Protein AF-A0A3D5ZKL4-F1 (afdb_monomer_lite)

Structure (mmCIF, N/CA/C/O backbone):
data_AF-A0A3D5ZKL4-F1
#
_entry.id   AF-A0A3D5ZKL4-F1
#
loop_
_atom_site.group_PDB
_atom_site.id
_atom_site.type_symbol
_atom_site.label_atom_id
_atom_site.label_alt_id
_atom_site.label_comp_id
_atom_site.label_asym_id
_atom_site.label_entity_id
_atom_site.label_seq_id
_atom_site.pdbx_PDB_ins_code
_atom_site.Cartn_x
_atom_site.Cartn_y
_atom_site.Cartn_z
_atom_site.occupancy
_atom_site.B_iso_or_equiv
_atom_site.auth_seq_id
_atom_site.auth_comp_id
_atom_site.auth_asym_id
_atom_site.auth_atom_id
_atom_site.pdbx_PDB_model_num
ATOM 1 N N . MET A 1 1 ? -2.897 -15.598 -12.770 1.00 44.16 1 MET A N 1
ATOM 2 C CA . MET A 1 1 ? -2.458 -14.633 -11.744 1.00 44.16 1 MET A CA 1
ATOM 3 C C . MET A 1 1 ? -3.611 -14.474 -10.776 1.00 44.16 1 MET A C 1
ATOM 5 O O . MET A 1 1 ? -4.712 -14.222 -11.242 1.00 44.16 1 MET A O 1
ATOM 9 N N . ASN A 1 2 ? -3.401 -14.711 -9.481 1.00 57.75 2 ASN A N 1
ATOM 10 C CA . ASN A 1 2 ? -4.393 -14.301 -8.490 1.00 57.75 2 ASN A CA 1
ATOM 11 C C . ASN A 1 2 ? -4.300 -12.782 -8.379 1.00 57.75 2 ASN A C 1
ATOM 13 O O . ASN A 1 2 ? -3.219 -12.267 -8.0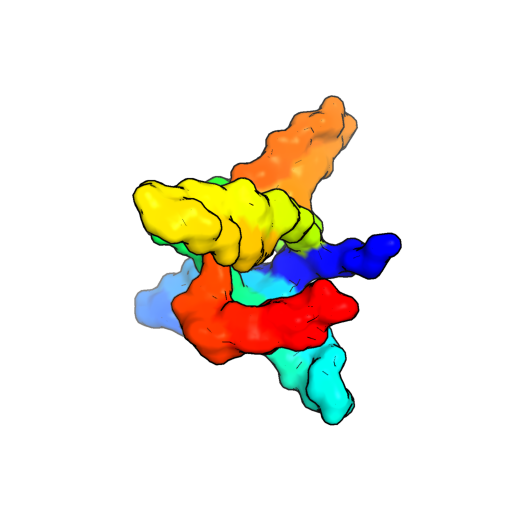98 1.00 57.75 2 ASN A O 1
ATOM 17 N N . ASN A 1 3 ? -5.405 -12.082 -8.623 1.00 77.81 3 ASN A N 1
ATOM 18 C CA . ASN A 1 3 ? -5.458 -10.646 -8.393 1.00 77.81 3 ASN A CA 1
ATOM 19 C C . ASN A 1 3 ? -5.331 -10.415 -6.888 1.00 77.81 3 ASN A C 1
ATOM 21 O O . ASN A 1 3 ? -6.159 -10.879 -6.102 1.00 77.81 3 ASN A O 1
ATOM 25 N N . VAL A 1 4 ? -4.248 -9.753 -6.493 1.00 92.12 4 VAL A N 1
ATOM 26 C CA . VAL A 1 4 ? -4.028 -9.324 -5.117 1.00 92.12 4 VAL A CA 1
ATOM 27 C C . VAL A 1 4 ? -4.553 -7.904 -5.006 1.00 92.12 4 VAL A C 1
ATOM 29 O O . VAL A 1 4 ? -4.351 -7.092 -5.904 1.00 92.12 4 VAL A O 1
ATOM 32 N N . PHE A 1 5 ? -5.230 -7.602 -3.907 1.00 96.56 5 PHE A N 1
ATOM 33 C CA . PHE A 1 5 ? -5.813 -6.289 -3.673 1.00 96.56 5 PHE A CA 1
ATOM 34 C C . PHE A 1 5 ? -5.156 -5.626 -2.469 1.00 96.56 5 PHE A C 1
ATOM 36 O O . PHE A 1 5 ? -4.784 -6.288 -1.495 1.00 96.56 5 PHE A O 1
ATOM 43 N N . VAL A 1 6 ? -5.036 -4.305 -2.539 1.00 98.00 6 VAL A N 1
ATOM 44 C CA . VAL A 1 6 ? -4.819 -3.467 -1.364 1.00 98.00 6 VAL A CA 1
ATOM 45 C C . VAL A 1 6 ? -6.185 -3.050 -0.848 1.00 98.00 6 VAL A C 1
ATOM 47 O O . VAL A 1 6 ? -6.978 -2.468 -1.581 1.00 98.00 6 VAL A O 1
ATOM 50 N N . GLU A 1 7 ? -6.454 -3.351 0.413 1.00 98.12 7 GLU A N 1
ATOM 51 C CA . GLU A 1 7 ? -7.655 -2.947 1.135 1.00 98.12 7 GLU A CA 1
ATOM 52 C C . GLU A 1 7 ? -7.371 -1.707 1.982 1.00 98.12 7 GLU A C 1
ATOM 54 O O . GLU A 1 7 ? -6.228 -1.470 2.390 1.00 98.12 7 GLU A O 1
ATOM 59 N N . ARG A 1 8 ? -8.420 -0.933 2.276 1.00 97.56 8 ARG A N 1
ATOM 60 C CA . ARG A 1 8 ? -8.357 0.163 3.244 1.00 97.56 8 ARG A CA 1
ATOM 61 C C . ARG A 1 8 ? -9.427 0.059 4.323 1.00 97.56 8 ARG A C 1
ATOM 63 O O . ARG A 1 8 ? -10.564 -0.325 4.063 1.00 97.56 8 ARG A O 1
ATOM 70 N N . GLU A 1 9 ? -9.063 0.462 5.533 1.00 96.00 9 GLU A N 1
ATOM 71 C CA . GLU A 1 9 ? -9.961 0.573 6.687 1.00 96.00 9 GLU A CA 1
ATOM 72 C C . GLU A 1 9 ? -9.781 1.947 7.339 1.00 96.00 9 GLU A C 1
ATOM 74 O O . GLU A 1 9 ? -8.698 2.531 7.286 1.00 96.00 9 GLU A O 1
ATOM 79 N N . THR A 1 10 ? -10.833 2.473 7.963 1.00 94.50 10 THR A N 1
ATOM 80 C CA . THR A 1 10 ? -10.745 3.701 8.761 1.00 94.50 10 THR A CA 1
ATOM 81 C C . THR A 1 10 ? -10.257 3.394 10.171 1.00 94.50 10 THR A C 1
ATOM 83 O O . THR A 1 10 ? -10.715 2.432 10.787 1.00 94.50 10 THR A O 1
ATOM 86 N N . PHE A 1 11 ? -9.405 4.250 10.720 1.00 91.69 11 PHE A N 1
ATOM 87 C CA . PHE A 1 11 ? -9.056 4.257 12.137 1.00 91.69 11 PHE A CA 1
ATOM 88 C C . PHE A 1 11 ? -9.140 5.676 12.699 1.00 91.69 11 PHE A C 1
ATOM 90 O O . PHE A 1 11 ? -8.936 6.655 11.981 1.00 91.69 11 PHE A O 1
ATOM 97 N N . GLU A 1 12 ? -9.431 5.787 13.992 1.00 94.38 12 GLU A N 1
ATOM 98 C CA . GLU A 1 12 ? -9.487 7.070 14.687 1.00 94.38 12 GLU A CA 1
ATOM 99 C C . GLU A 1 12 ? -8.221 7.293 15.511 1.00 94.38 12 GLU A C 1
ATOM 101 O O . GLU A 1 12 ? -7.769 6.415 16.246 1.00 94.38 12 GLU A O 1
ATOM 106 N N . THR A 1 13 ? -7.648 8.490 15.416 1.00 91.56 13 THR A N 1
ATOM 107 C CA . THR A 1 13 ? -6.596 8.943 16.328 1.00 91.56 13 THR A CA 1
ATOM 108 C C . THR A 1 13 ? -6.717 10.442 16.556 1.00 91.56 13 THR A C 1
ATOM 110 O O . THR A 1 13 ? -6.946 11.207 15.620 1.00 91.56 13 THR A O 1
ATOM 113 N N . ASN A 1 14 ? -6.573 10.885 17.808 1.00 92.06 14 ASN A N 1
ATOM 114 C CA . ASN A 1 14 ? -6.678 12.298 18.199 1.00 92.06 14 ASN A CA 1
ATOM 115 C C . ASN A 1 14 ? -7.959 12.996 17.685 1.00 92.06 14 ASN A C 1
ATOM 117 O O . ASN A 1 14 ? -7.909 14.149 17.259 1.00 92.06 14 ASN A O 1
ATOM 121 N N . GLY A 1 15 ? -9.096 12.287 17.670 1.00 92.44 15 GLY A N 1
ATOM 122 C CA . GLY A 1 15 ? -10.381 12.815 17.190 1.00 92.44 15 GLY A CA 1
ATOM 123 C C . GLY A 1 15 ? -10.472 13.020 15.672 1.00 92.44 15 GLY A C 1
ATOM 124 O O . GLY A 1 15 ? -11.381 13.699 15.204 1.00 92.44 15 GLY A O 1
ATOM 125 N N . LYS A 1 16 ? -9.532 12.466 14.898 1.00 92.69 16 LYS A N 1
ATOM 126 C CA . LYS A 1 16 ? -9.529 12.495 13.431 1.00 92.69 16 LYS A CA 1
ATOM 127 C C . LYS A 1 16 ? -9.584 11.073 12.878 1.00 92.69 16 LYS A C 1
ATOM 129 O O . LYS A 1 16 ? -8.949 10.172 13.425 1.00 92.69 16 LYS A O 1
ATOM 134 N N . SER A 1 17 ? -10.331 10.895 11.790 1.00 92.69 17 SER A N 1
ATOM 135 C CA . SER A 1 17 ? -10.418 9.632 11.053 1.00 92.69 17 SER A CA 1
ATOM 136 C C . SER A 1 17 ? -9.389 9.605 9.925 1.00 92.69 17 SER A C 1
ATOM 138 O O . SER A 1 17 ? -9.206 10.603 9.226 1.00 92.69 17 SER A O 1
ATOM 140 N N . TYR A 1 18 ? -8.713 8.474 9.762 1.00 91.19 18 TYR A N 1
ATOM 141 C CA . TYR A 1 18 ? -7.680 8.245 8.754 1.00 91.19 18 TYR A CA 1
ATOM 142 C C . TYR A 1 18 ? -7.873 6.880 8.103 1.00 91.19 18 TYR A C 1
ATOM 144 O O . TYR A 1 18 ? -8.398 5.963 8.731 1.00 91.19 18 TYR A O 1
ATOM 152 N N . PHE A 1 19 ? -7.381 6.714 6.877 1.00 94.38 19 PHE A N 1
ATOM 153 C CA . PHE A 1 19 ? -7.290 5.401 6.247 1.00 94.38 19 PHE A CA 1
ATOM 154 C C . PHE A 1 19 ? -5.960 4.716 6.569 1.00 94.38 19 PHE A C 1
ATOM 156 O O . PHE A 1 19 ? -4.892 5.324 6.498 1.00 94.38 19 PHE A O 1
ATOM 163 N N . THR A 1 20 ? -6.032 3.427 6.884 1.00 95.44 20 THR A N 1
ATOM 164 C CA . THR A 1 20 ? -4.899 2.501 6.827 1.00 95.44 20 THR A CA 1
ATOM 165 C C . THR A 1 20 ? -5.044 1.617 5.596 1.00 95.44 20 THR A C 1
ATOM 167 O O . THR A 1 20 ? -6.162 1.246 5.246 1.00 95.44 20 THR A O 1
ATOM 170 N N . TYR A 1 21 ? -3.926 1.274 4.960 1.00 97.94 21 TYR A N 1
ATOM 171 C CA . TYR A 1 21 ? -3.879 0.497 3.723 1.00 97.94 21 TYR A CA 1
ATOM 172 C C . TYR A 1 21 ? -3.071 -0.779 3.949 1.00 97.94 21 TYR A C 1
ATOM 174 O O . TYR A 1 21 ? -1.986 -0.740 4.537 1.00 97.94 21 TYR A O 1
ATOM 182 N N . PHE A 1 22 ? -3.578 -1.924 3.498 1.00 98.06 22 PHE A N 1
ATOM 183 C CA . PHE A 1 22 ? -2.915 -3.207 3.716 1.00 98.06 22 PHE A CA 1
ATOM 184 C C . PHE A 1 22 ? -3.283 -4.253 2.665 1.00 98.06 22 PHE A C 1
ATOM 186 O O . PHE A 1 22 ? -4.364 -4.237 2.090 1.00 98.06 22 PHE A O 1
ATOM 193 N N . VAL A 1 23 ? -2.389 -5.217 2.464 1.00 97.56 23 VAL A N 1
ATOM 194 C CA . VAL A 1 23 ? -2.690 -6.470 1.762 1.00 97.56 23 VAL A CA 1
ATOM 195 C C . VAL A 1 23 ? -2.992 -7.523 2.817 1.00 97.56 23 VAL A C 1
ATOM 197 O O . VAL A 1 23 ? -2.190 -7.713 3.735 1.00 97.56 23 VAL A O 1
ATOM 200 N N . ARG A 1 24 ? -4.131 -8.209 2.718 1.00 96.12 24 ARG A N 1
ATOM 201 C CA . ARG A 1 24 ? -4.481 -9.306 3.631 1.00 96.12 24 ARG A CA 1
ATOM 202 C C . ARG A 1 24 ? -4.390 -10.660 2.939 1.00 96.12 24 ARG A C 1
ATOM 204 O O . ARG A 1 24 ? -4.552 -10.763 1.727 1.00 96.12 24 ARG A O 1
ATOM 211 N N . GLY A 1 25 ? -4.205 -11.708 3.726 1.00 95.00 25 GLY A N 1
ATOM 212 C CA . GLY A 1 25 ? -4.336 -13.083 3.257 1.00 95.00 25 GLY A CA 1
ATOM 213 C C . GLY A 1 25 ? -4.010 -14.086 4.352 1.00 95.00 25 GLY A C 1
ATOM 214 O O . GLY A 1 25 ? -3.842 -13.714 5.512 1.00 95.00 25 GLY A O 1
ATOM 215 N N . ASN A 1 26 ? -3.908 -15.359 3.978 1.00 94.88 26 ASN A N 1
ATOM 216 C CA . ASN A 1 26 ? -3.594 -16.442 4.902 1.00 94.88 26 ASN A CA 1
ATOM 217 C C . ASN A 1 26 ? -2.203 -17.016 4.605 1.00 94.88 26 ASN A C 1
ATOM 219 O O . ASN A 1 26 ? -1.919 -17.427 3.482 1.00 94.88 26 ASN A O 1
ATOM 223 N N . VAL A 1 27 ? -1.335 -17.070 5.617 1.00 94.19 27 VAL A N 1
ATOM 224 C CA . VAL A 1 27 ? -0.004 -17.683 5.531 1.00 94.19 27 VAL A CA 1
ATOM 225 C C . VAL A 1 27 ? 0.083 -18.795 6.568 1.00 94.19 27 VAL A C 1
ATOM 227 O O . VAL A 1 27 ? 0.096 -18.543 7.772 1.00 94.19 27 VAL A O 1
ATOM 230 N N . ARG A 1 28 ? 0.172 -20.048 6.100 1.00 94.56 28 ARG A N 1
ATOM 231 C CA . ARG A 1 28 ? 0.275 -21.252 6.950 1.00 94.56 28 ARG A CA 1
ATOM 232 C C . ARG A 1 28 ? -0.838 -21.342 8.010 1.00 94.56 28 ARG A C 1
ATOM 234 O O . ARG A 1 28 ? -0.562 -21.656 9.166 1.00 94.56 28 ARG A O 1
ATOM 241 N N . GLY A 1 29 ? -2.081 -21.046 7.626 1.00 95.44 29 GLY A N 1
ATOM 242 C CA . GLY A 1 29 ? -3.243 -21.103 8.518 1.00 95.44 29 GLY A CA 1
ATOM 243 C C . GLY A 1 29 ? -3.399 -19.886 9.431 1.00 95.44 29 GLY A C 1
ATOM 244 O O . GLY A 1 29 ? -4.274 -19.896 10.290 1.00 95.44 29 GLY A O 1
ATOM 245 N N . LYS A 1 30 ? -2.575 -18.845 9.268 1.00 96.56 30 LYS A N 1
ATOM 246 C CA . LYS A 1 30 ? -2.686 -17.589 10.016 1.00 96.56 30 LYS A CA 1
ATOM 247 C C . LYS A 1 30 ? -3.107 -16.459 9.095 1.00 96.56 30 LYS A C 1
ATOM 249 O O . LYS A 1 30 ? -2.432 -16.207 8.097 1.00 96.56 30 LYS A O 1
ATOM 254 N N . ASP A 1 31 ? -4.162 -15.751 9.473 1.00 96.88 31 ASP A N 1
ATOM 255 C CA . ASP A 1 31 ? -4.544 -14.519 8.796 1.00 96.88 31 ASP A CA 1
ATOM 256 C C . ASP A 1 31 ? -3.540 -13.420 9.134 1.00 96.88 31 ASP A C 1
ATOM 258 O O . ASP A 1 31 ? -3.214 -13.168 10.297 1.00 96.88 31 ASP A O 1
ATOM 262 N N . VAL A 1 32 ? -3.003 -12.797 8.093 1.00 96.69 32 VAL A N 1
ATOM 263 C CA . VAL A 1 32 ? -1.963 -11.777 8.183 1.00 96.69 32 VAL A CA 1
ATOM 264 C C . VAL A 1 32 ? -2.363 -10.559 7.361 1.00 96.69 32 VAL A C 1
ATOM 266 O O . VAL A 1 32 ? -3.015 -10.671 6.323 1.00 96.69 32 VAL A O 1
ATOM 269 N N . LYS A 1 33 ? -1.945 -9.383 7.830 1.00 97.06 33 LYS A N 1
ATOM 270 C CA . LYS A 1 33 ? -2.045 -8.112 7.111 1.00 97.06 33 LYS A CA 1
ATOM 271 C C . LYS A 1 33 ? -0.633 -7.548 6.943 1.00 97.06 33 LYS A C 1
ATOM 273 O O . LYS A 1 33 ? 0.125 -7.512 7.910 1.00 97.06 33 LYS A O 1
ATOM 278 N N . ALA A 1 34 ? -0.286 -7.131 5.731 1.00 97.81 34 ALA A N 1
ATOM 279 C CA . ALA A 1 34 ? 0.918 -6.365 5.435 1.00 97.81 34 ALA A CA 1
ATOM 280 C C . ALA A 1 34 ? 0.523 -4.912 5.174 1.00 97.81 34 ALA A C 1
ATOM 282 O O . ALA A 1 34 ? -0.104 -4.622 4.155 1.00 97.81 34 ALA A O 1
ATOM 283 N N . CYS A 1 35 ? 0.883 -4.004 6.080 1.00 98.06 35 CYS A N 1
ATOM 284 C CA . CYS A 1 35 ? 0.598 -2.583 5.908 1.00 98.06 35 CYS A CA 1
ATOM 285 C C . CYS A 1 35 ? 1.458 -1.980 4.794 1.00 98.06 35 CYS A C 1
ATOM 287 O O . CYS A 1 35 ? 2.671 -2.210 4.720 1.00 98.06 35 CYS A O 1
ATOM 289 N N . VAL A 1 36 ? 0.836 -1.152 3.962 1.00 98.12 36 VAL A N 1
ATOM 290 C CA . VAL A 1 36 ? 1.486 -0.428 2.869 1.00 98.12 36 VAL A CA 1
ATOM 291 C C . VAL A 1 36 ? 1.218 1.063 3.002 1.00 98.12 36 VAL A C 1
ATOM 293 O O . VAL A 1 36 ? 0.185 1.485 3.512 1.00 98.12 36 VAL A O 1
ATOM 296 N N . VAL A 1 37 ? 2.179 1.869 2.570 1.00 98.12 37 VAL A N 1
ATOM 297 C CA . VAL A 1 37 ? 2.111 3.330 2.614 1.00 98.12 37 VAL A CA 1
ATOM 298 C C . VAL A 1 37 ? 2.652 3.912 1.314 1.00 98.12 37 VAL A C 1
ATOM 300 O O . VAL A 1 37 ? 3.510 3.287 0.678 1.00 98.12 37 VAL A O 1
ATOM 303 N N . PRO A 1 38 ? 2.215 5.113 0.915 1.00 97.88 38 PRO A N 1
ATOM 304 C CA . PRO A 1 38 ? 2.878 5.839 -0.154 1.00 97.88 38 PRO A CA 1
ATOM 305 C C . PRO A 1 38 ? 4.328 6.208 0.241 1.00 97.88 38 PRO A C 1
ATOM 307 O O . PRO A 1 38 ? 4.689 6.209 1.426 1.00 97.88 38 PRO A O 1
ATOM 310 N N . PRO A 1 39 ? 5.204 6.512 -0.733 1.00 96.69 39 PRO A N 1
ATOM 311 C CA . PRO A 1 39 ? 6.573 6.953 -0.478 1.00 96.69 39 PRO A CA 1
ATOM 312 C C . PRO A 1 39 ? 6.670 8.220 0.380 1.00 96.69 39 PRO A C 1
ATOM 314 O O . PRO A 1 39 ? 7.611 8.319 1.174 1.00 96.69 39 PRO A O 1
ATOM 317 N N . ASP A 1 40 ? 5.699 9.124 0.233 1.00 96.38 40 ASP A N 1
ATOM 318 C CA . ASP A 1 40 ? 5.608 10.447 0.852 1.00 96.38 40 ASP A CA 1
ATOM 319 C C . ASP A 1 40 ? 4.165 10.784 1.294 1.00 96.38 40 ASP A C 1
ATOM 321 O O . ASP A 1 40 ? 3.214 10.076 0.962 1.00 96.38 40 ASP A O 1
ATOM 325 N N . LEU A 1 41 ? 3.999 11.875 2.055 1.00 94.44 41 LEU A N 1
ATOM 326 C CA . LEU A 1 41 ? 2.701 12.280 2.615 1.00 94.44 41 LEU A CA 1
ATOM 327 C C . LEU A 1 41 ? 1.682 12.726 1.554 1.00 94.44 41 LEU A C 1
ATOM 329 O O . LEU A 1 41 ? 0.486 12.533 1.759 1.00 94.44 41 LEU A O 1
ATOM 333 N N . GLY A 1 42 ? 2.123 13.303 0.433 1.00 96.19 42 GLY A N 1
ATOM 334 C CA . GLY A 1 42 ? 1.231 13.706 -0.655 1.00 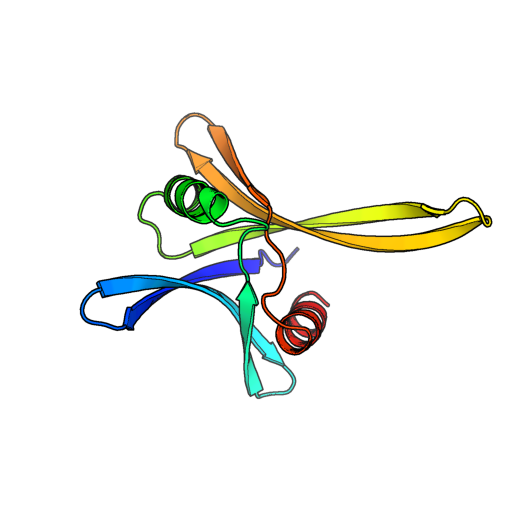96.19 42 GLY A CA 1
ATOM 335 C C . GLY A 1 42 ? 0.604 12.503 -1.359 1.00 96.19 42 GLY A C 1
ATOM 336 O O . GLY A 1 42 ? -0.529 12.580 -1.832 1.00 96.19 42 GLY A O 1
ATOM 337 N N . GLY A 1 43 ? 1.287 11.356 -1.349 1.00 97.00 43 GLY A N 1
ATOM 338 C CA . GLY A 1 43 ? 0.781 10.120 -1.939 1.00 97.00 43 GLY A CA 1
ATOM 339 C C . GLY A 1 43 ? -0.507 9.586 -1.299 1.00 97.00 43 GLY A C 1
ATOM 340 O O . GLY A 1 43 ? -1.215 8.824 -1.949 1.00 97.00 43 GLY A O 1
ATOM 341 N N . TYR A 1 44 ? -0.876 10.008 -0.083 1.00 96.62 44 TYR A N 1
ATOM 342 C CA . TYR A 1 44 ? -2.174 9.632 0.496 1.00 96.62 44 TYR A CA 1
ATOM 343 C C . TYR A 1 44 ? -3.352 10.250 -0.266 1.00 96.62 44 TYR A C 1
ATOM 345 O O . TYR A 1 44 ? -4.351 9.569 -0.470 1.00 96.62 44 TYR A O 1
ATOM 353 N N . ALA A 1 45 ? -3.213 11.482 -0.766 1.00 97.00 45 ALA A N 1
ATOM 354 C CA . ALA A 1 45 ? -4.230 12.091 -1.625 1.00 97.00 45 ALA A CA 1
ATOM 355 C C . ALA A 1 45 ? -4.354 11.338 -2.961 1.00 97.00 45 ALA A C 1
ATOM 357 O O . ALA A 1 45 ? -5.449 11.172 -3.486 1.00 97.00 45 ALA A O 1
ATOM 358 N N . VAL A 1 46 ? -3.236 10.827 -3.488 1.00 97.69 46 VAL A N 1
ATOM 359 C CA . VAL A 1 46 ? -3.241 9.989 -4.696 1.00 97.69 46 VAL A CA 1
ATOM 360 C C . VAL A 1 46 ? -3.917 8.643 -4.423 1.00 97.69 46 VAL A C 1
ATOM 362 O O . VAL A 1 46 ? -4.683 8.177 -5.257 1.00 97.69 46 VAL A O 1
ATOM 365 N N . LEU A 1 47 ? -3.693 8.028 -3.255 1.00 97.69 47 LEU A N 1
ATOM 366 C CA . LEU A 1 47 ? -4.416 6.815 -2.859 1.00 97.69 47 LEU A CA 1
ATOM 367 C C . LEU A 1 47 ? -5.923 7.058 -2.746 1.00 97.69 47 LEU A C 1
ATOM 369 O O . LEU A 1 47 ? -6.688 6.214 -3.200 1.00 97.69 47 LEU A O 1
ATOM 373 N N . ASP A 1 48 ? -6.357 8.201 -2.212 1.00 96.19 48 ASP A N 1
ATOM 374 C CA . ASP A 1 48 ? -7.784 8.537 -2.166 1.00 96.19 48 ASP A CA 1
ATOM 375 C C . ASP A 1 48 ? -8.398 8.622 -3.574 1.00 96.19 48 ASP A C 1
ATOM 377 O O . ASP A 1 48 ? -9.502 8.114 -3.779 1.00 96.19 48 ASP A O 1
ATOM 381 N N . ILE A 1 49 ? -7.663 9.176 -4.550 1.00 97.12 49 ILE A N 1
ATOM 382 C CA . ILE A 1 49 ? -8.068 9.201 -5.967 1.00 97.12 49 ILE A CA 1
ATOM 383 C C . ILE A 1 49 ? -8.122 7.782 -6.543 1.00 97.12 49 ILE A C 1
ATOM 385 O O . ILE A 1 49 ? -9.131 7.403 -7.126 1.00 97.12 49 ILE A O 1
ATOM 389 N N . VAL A 1 50 ? -7.072 6.974 -6.351 1.00 97.88 50 VAL A N 1
ATOM 390 C CA . VAL A 1 50 ? -7.005 5.598 -6.879 1.00 97.88 50 VAL A CA 1
ATOM 391 C C . VAL A 1 50 ? -8.125 4.729 -6.310 1.00 97.88 50 VAL A C 1
ATOM 393 O O . VAL A 1 50 ? -8.734 3.956 -7.042 1.00 97.88 50 VAL A O 1
ATOM 396 N N . PHE A 1 51 ? -8.423 4.837 -5.017 1.00 97.31 51 PHE A N 1
ATOM 397 C CA . PHE A 1 51 ? -9.516 4.072 -4.420 1.00 97.31 51 PHE A CA 1
ATOM 398 C C . PHE A 1 51 ? -10.894 4.599 -4.829 1.00 97.31 51 PHE A C 1
ATOM 400 O O . PHE A 1 51 ? -11.835 3.821 -4.809 1.00 97.31 51 PHE A O 1
ATOM 407 N N . ASN A 1 52 ? -11.040 5.886 -5.161 1.00 96.25 52 ASN A N 1
ATOM 408 C CA . ASN A 1 52 ? -12.289 6.495 -5.638 1.00 96.25 52 ASN A CA 1
ATOM 409 C C . ASN A 1 52 ? -13.551 6.080 -4.845 1.00 96.25 52 ASN A C 1
ATOM 411 O O . ASN A 1 52 ? -14.584 5.721 -5.400 1.00 96.25 52 ASN A O 1
ATOM 415 N N . GLY A 1 53 ? -13.458 6.064 -3.513 1.00 94.62 53 GLY A N 1
ATOM 416 C CA . GLY A 1 53 ? -14.568 5.650 -2.639 1.00 94.62 53 GLY A CA 1
ATOM 417 C C . GLY A 1 53 ? -14.651 4.145 -2.343 1.00 94.62 53 GLY A C 1
ATOM 418 O O . GLY A 1 53 ? -15.228 3.775 -1.322 1.00 94.62 53 GLY A O 1
ATOM 419 N N . GLU A 1 54 ? -13.976 3.289 -3.107 1.00 96.75 54 GLU A N 1
ATOM 420 C CA . GLU A 1 54 ? -13.967 1.838 -2.906 1.00 96.75 54 GLU A CA 1
ATOM 421 C C . GLU A 1 54 ? -13.190 1.404 -1.659 1.00 96.75 54 GLU A C 1
ATOM 423 O O . GLU A 1 54 ? -12.426 2.164 -1.052 1.00 96.75 54 GLU A O 1
ATOM 428 N N . LYS A 1 55 ? -13.393 0.150 -1.244 1.00 96.75 55 LYS A N 1
ATOM 429 C CA . LYS A 1 55 ? -12.677 -0.459 -0.105 1.00 96.75 55 LYS A CA 1
ATOM 430 C C . LYS A 1 55 ? -11.401 -1.189 -0.507 1.00 96.75 55 LYS A C 1
ATOM 432 O O . LYS A 1 55 ? -10.590 -1.508 0.362 1.00 96.75 55 LYS A O 1
ATOM 437 N N . SER A 1 56 ? -11.216 -1.443 -1.798 1.00 96.88 56 SER A N 1
ATOM 438 C CA . SER A 1 56 ? -10.063 -2.159 -2.329 1.00 96.88 56 SER A CA 1
ATOM 439 C C . SER A 1 56 ? -9.714 -1.697 -3.736 1.00 96.88 56 SER A C 1
ATOM 441 O O . SER A 1 56 ? -10.613 -1.399 -4.516 1.00 96.88 56 SER A O 1
ATOM 443 N N . ALA A 1 57 ? -8.429 -1.724 -4.069 1.00 97.50 57 ALA A N 1
ATOM 444 C CA . ALA A 1 57 ? -7.919 -1.499 -5.419 1.00 97.50 57 ALA A CA 1
ATOM 445 C C . ALA A 1 57 ? -6.796 -2.504 -5.737 1.00 97.50 57 ALA A C 1
ATOM 447 O O . ALA A 1 57 ? -6.248 -3.144 -4.833 1.00 97.50 57 ALA A O 1
ATOM 448 N N . GLU A 1 58 ? -6.494 -2.708 -7.018 1.00 97.06 58 GLU A N 1
ATOM 449 C CA . GLU A 1 58 ? -5.582 -3.764 -7.467 1.00 97.06 58 GLU A CA 1
ATOM 450 C C . GLU A 1 58 ? -4.140 -3.468 -7.039 1.00 97.06 58 GLU A C 1
ATOM 452 O O . GLU A 1 58 ? -3.653 -2.348 -7.191 1.00 97.06 58 GLU A O 1
ATOM 457 N N . LEU A 1 59 ? -3.437 -4.476 -6.518 1.00 96.94 59 LEU A N 1
ATOM 458 C CA . LEU A 1 59 ? -1.996 -4.418 -6.305 1.00 96.94 59 LEU A CA 1
ATOM 459 C C . LEU A 1 59 ? -1.278 -4.838 -7.588 1.00 96.94 59 LEU A C 1
ATOM 461 O O . LEU A 1 59 ? -1.354 -5.992 -8.007 1.00 96.94 59 LEU A O 1
ATOM 465 N N . VAL A 1 60 ? -0.476 -3.936 -8.138 1.00 95.56 60 VAL A N 1
ATOM 466 C CA . VAL A 1 60 ? 0.424 -4.221 -9.253 1.00 95.56 60 VAL A CA 1
ATOM 467 C C . VAL A 1 60 ? 1.839 -4.409 -8.716 1.00 95.56 60 VAL A C 1
ATOM 469 O O . VAL A 1 60 ? 2.370 -3.574 -7.983 1.00 95.56 60 VAL A O 1
ATOM 472 N N . SER A 1 61 ? 2.459 -5.528 -9.087 1.00 93.38 61 SER A N 1
ATOM 473 C CA . SER A 1 61 ? 3.849 -5.848 -8.761 1.00 93.38 61 SER A CA 1
ATOM 474 C C . SER A 1 61 ? 4.684 -5.842 -10.034 1.00 93.38 61 SER A C 1
ATOM 476 O O . SER A 1 61 ? 4.500 -6.691 -10.904 1.00 93.38 61 SER A O 1
ATOM 478 N N . THR A 1 62 ? 5.625 -4.906 -10.125 1.00 92.19 62 THR A N 1
ATOM 479 C CA . THR A 1 62 ? 6.511 -4.758 -11.283 1.00 92.19 62 THR A CA 1
ATOM 480 C C . THR A 1 62 ? 7.915 -5.227 -10.906 1.00 92.19 62 THR A C 1
ATOM 482 O O . THR A 1 62 ? 8.570 -4.554 -10.096 1.00 92.19 62 THR A O 1
ATOM 485 N N . PRO A 1 63 ? 8.398 -6.362 -11.449 1.00 91.69 63 PRO A N 1
ATOM 486 C CA . PRO A 1 63 ? 9.758 -6.818 -11.206 1.00 91.69 63 PRO A CA 1
ATOM 487 C C . PRO A 1 63 ? 10.762 -5.832 -11.809 1.00 91.69 63 PRO A C 1
ATOM 489 O O . PRO A 1 63 ? 10.521 -5.242 -12.861 1.00 91.69 63 PRO A O 1
ATOM 492 N N . PHE A 1 64 ? 11.901 -5.667 -11.150 1.00 91.19 64 PHE A N 1
ATOM 493 C CA . PHE A 1 64 ? 13.022 -4.894 -11.662 1.00 91.19 64 PHE A CA 1
ATOM 494 C C . PHE A 1 64 ? 14.325 -5.662 -11.479 1.00 91.19 64 PHE A C 1
ATOM 496 O O . PHE A 1 64 ? 14.481 -6.452 -10.544 1.00 91.19 64 PHE A O 1
ATOM 503 N N . GLU A 1 65 ? 15.271 -5.369 -12.360 1.00 92.62 65 GLU A N 1
ATOM 504 C CA . GLU A 1 65 ? 16.658 -5.787 -12.259 1.00 92.62 65 GLU A CA 1
ATOM 505 C C . GLU A 1 65 ? 17.531 -4.568 -12.561 1.00 92.62 65 GLU A C 1
ATOM 507 O O . GLU A 1 65 ? 17.337 -3.883 -13.564 1.00 92.62 65 GLU A O 1
ATOM 512 N N . MET A 1 66 ? 18.462 -4.259 -11.666 1.00 91.31 66 MET A N 1
ATOM 513 C CA . MET A 1 66 ? 19.405 -3.156 -11.807 1.00 91.31 66 MET A CA 1
ATOM 514 C C . MET A 1 66 ? 20.809 -3.666 -11.514 1.00 91.31 66 MET A C 1
ATOM 516 O O . MET A 1 66 ? 21.003 -4.465 -10.602 1.00 91.31 66 MET A O 1
ATOM 520 N N . LYS A 1 67 ? 21.797 -3.198 -12.275 1.00 92.44 67 LYS A N 1
ATOM 521 C CA . LYS A 1 67 ? 23.210 -3.415 -11.958 1.00 92.44 67 LYS A CA 1
ATOM 522 C C . LYS A 1 67 ? 23.726 -2.191 -11.221 1.00 92.44 67 LYS A C 1
ATOM 524 O O . LYS A 1 67 ? 23.474 -1.076 -11.672 1.00 92.44 67 LYS A O 1
ATOM 529 N N . ASP A 1 68 ? 24.396 -2.402 -10.096 1.00 88.12 68 ASP A N 1
ATOM 530 C CA . ASP A 1 68 ? 25.149 -1.330 -9.452 1.00 88.12 68 ASP A CA 1
ATOM 531 C C . ASP A 1 68 ? 26.495 -1.091 -10.160 1.00 88.12 68 ASP A C 1
ATOM 533 O O . ASP A 1 68 ? 26.901 -1.850 -11.047 1.00 88.12 68 ASP A O 1
ATOM 537 N N . ASP A 1 69 ? 27.206 -0.041 -9.743 1.00 90.69 69 ASP A N 1
ATOM 538 C CA . ASP A 1 69 ? 28.516 0.348 -10.289 1.00 90.69 69 ASP A CA 1
ATOM 539 C C . ASP A 1 69 ? 29.623 -0.700 -10.033 1.00 90.69 69 ASP A C 1
ATOM 541 O O . ASP A 1 69 ? 30.744 -0.572 -10.525 1.00 90.69 69 ASP A O 1
ATOM 545 N N . HIS A 1 70 ? 29.317 -1.759 -9.276 1.00 90.19 70 HIS A N 1
ATOM 546 C CA . HIS A 1 70 ? 30.202 -2.877 -8.956 1.00 90.19 70 HIS A CA 1
ATOM 547 C C . HIS A 1 70 ? 29.783 -4.184 -9.651 1.00 90.19 70 HIS A C 1
ATOM 549 O O . HIS A 1 70 ? 30.200 -5.267 -9.234 1.00 90.19 70 HIS A O 1
ATOM 555 N N . ASN A 1 71 ? 28.976 -4.107 -10.717 1.00 88.06 71 ASN A N 1
ATOM 556 C CA . ASN A 1 71 ? 28.441 -5.252 -11.465 1.00 88.06 71 ASN A CA 1
ATOM 557 C C . ASN A 1 71 ? 27.571 -6.213 -10.633 1.00 88.06 71 ASN A C 1
ATOM 559 O O . ASN A 1 71 ? 27.275 -7.326 -11.083 1.00 88.06 71 ASN A O 1
ATOM 563 N N . LYS A 1 72 ? 27.116 -5.816 -9.444 1.00 90.88 72 LYS A N 1
ATOM 564 C CA . LYS A 1 72 ? 26.183 -6.618 -8.65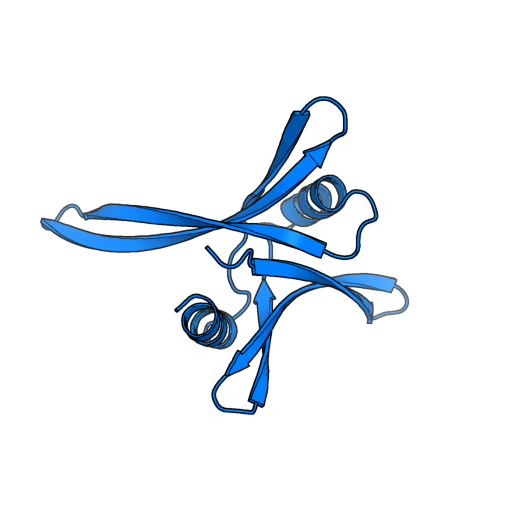9 1.00 90.88 72 LYS A CA 1
ATOM 565 C C . LYS A 1 72 ? 24.778 -6.419 -9.208 1.00 90.88 72 LYS A C 1
ATOM 567 O O . LYS A 1 72 ? 24.274 -5.302 -9.309 1.00 90.88 72 LYS A O 1
ATOM 572 N N . VAL A 1 73 ? 24.128 -7.532 -9.527 1.00 91.25 73 VAL A N 1
ATOM 573 C CA . VAL A 1 73 ? 22.720 -7.548 -9.921 1.00 91.25 73 VAL A CA 1
ATOM 574 C C . VAL A 1 73 ? 21.847 -7.434 -8.671 1.00 91.25 73 VAL A C 1
ATOM 576 O O . VAL A 1 73 ? 21.931 -8.254 -7.755 1.00 91.25 73 VAL A O 1
ATOM 579 N N . ILE A 1 74 ? 21.010 -6.403 -8.639 1.00 88.88 74 ILE A N 1
ATOM 580 C CA . ILE A 1 74 ? 19.982 -6.154 -7.635 1.00 88.88 74 ILE A CA 1
ATOM 581 C C . ILE A 1 74 ? 18.635 -6.375 -8.313 1.00 88.88 74 ILE A C 1
ATOM 583 O O . ILE A 1 74 ? 18.253 -5.620 -9.204 1.00 88.88 74 ILE A O 1
ATOM 587 N N . SER A 1 75 ? 17.904 -7.394 -7.874 1.00 88.94 75 SER A N 1
ATOM 588 C CA . SER A 1 75 ? 16.551 -7.673 -8.344 1.00 88.94 75 SER A CA 1
ATOM 589 C C . SER A 1 75 ? 15.523 -7.521 -7.226 1.00 88.94 75 SER A C 1
ATOM 591 O O . SER A 1 75 ? 15.828 -7.643 -6.034 1.00 88.94 75 SER A O 1
ATOM 593 N N . GLY A 1 76 ? 14.285 -7.222 -7.606 1.00 86.62 76 GLY A N 1
ATOM 594 C CA . GLY A 1 76 ? 13.175 -7.080 -6.672 1.00 86.62 76 GLY A CA 1
ATOM 595 C C . GLY A 1 76 ? 11.866 -6.765 -7.378 1.00 86.62 76 GLY A C 1
ATOM 596 O O . GLY A 1 76 ? 11.776 -6.852 -8.597 1.00 86.62 76 GLY A O 1
ATOM 597 N N . CYS A 1 77 ? 10.852 -6.383 -6.603 1.00 89.19 77 CYS A N 1
ATOM 598 C CA . CYS A 1 77 ? 9.595 -5.853 -7.124 1.00 89.19 77 CYS A CA 1
ATOM 599 C C . CYS A 1 77 ? 9.361 -4.444 -6.582 1.00 89.19 77 CYS A C 1
ATOM 601 O O . CYS A 1 77 ? 9.641 -4.157 -5.414 1.00 89.19 77 CYS A O 1
ATOM 603 N N . THR A 1 78 ? 8.834 -3.577 -7.440 1.00 93.06 78 THR A N 1
ATOM 604 C CA . THR A 1 78 ? 8.163 -2.342 -7.032 1.00 93.06 78 THR A CA 1
ATOM 605 C C . THR A 1 78 ? 6.661 -2.588 -6.992 1.00 93.06 78 THR A C 1
ATOM 607 O O . THR A 1 78 ? 6.156 -3.434 -7.730 1.00 93.06 78 THR A O 1
ATOM 610 N N . TYR A 1 79 ? 5.960 -1.870 -6.118 1.00 96.31 79 TYR A N 1
ATOM 611 C CA . TYR A 1 79 ? 4.532 -2.060 -5.898 1.00 96.31 79 TYR A CA 1
ATOM 612 C C . TYR A 1 79 ? 3.770 -0.767 -6.170 1.00 96.31 79 TYR A C 1
ATOM 614 O O . TYR A 1 79 ? 4.210 0.321 -5.778 1.00 96.31 79 TYR A O 1
ATOM 622 N N . SER A 1 80 ? 2.612 -0.892 -6.801 1.00 97.31 80 SER A N 1
ATOM 623 C CA . SER A 1 80 ? 1.648 0.189 -6.966 1.00 97.31 80 SER A CA 1
ATOM 624 C C . SER A 1 80 ? 0.231 -0.307 -6.713 1.00 97.31 80 SER A C 1
ATOM 626 O O . SER A 1 80 ? -0.054 -1.498 -6.805 1.00 97.31 80 SER A O 1
ATOM 628 N N . VAL A 1 81 ? -0.649 0.618 -6.350 1.00 97.75 81 VAL A N 1
ATOM 629 C CA . VAL A 1 81 ? -2.093 0.398 -6.324 1.00 97.75 81 VAL A CA 1
ATOM 630 C C . VAL A 1 81 ? -2.673 1.005 -7.587 1.00 97.75 81 VAL A C 1
ATOM 632 O O . VAL A 1 81 ? -2.331 2.146 -7.909 1.00 97.75 81 VAL A O 1
ATOM 635 N N . ARG A 1 82 ? -3.522 0.257 -8.288 1.00 97.75 82 ARG A N 1
ATOM 636 C CA . ARG A 1 82 ? -4.109 0.653 -9.564 1.00 97.75 82 ARG A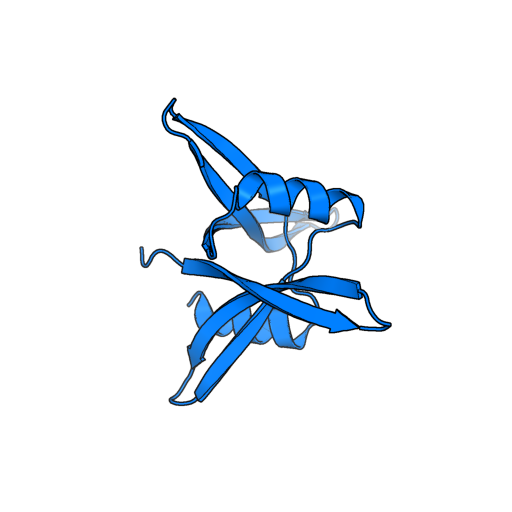 CA 1
ATOM 637 C C . ARG A 1 82 ? -5.625 0.479 -9.564 1.00 97.75 82 ARG A C 1
ATOM 639 O O . ARG A 1 82 ? -6.153 -0.490 -9.020 1.00 97.75 82 ARG A O 1
ATOM 646 N N . SER A 1 83 ? -6.307 1.411 -10.211 1.00 97.00 83 SER A N 1
ATOM 647 C CA . SER A 1 83 ? -7.714 1.301 -10.591 1.00 97.00 83 SER A CA 1
ATOM 648 C C . SER A 1 83 ? -7.918 1.856 -12.000 1.00 97.00 83 SER A C 1
ATOM 650 O O . SER A 1 83 ? -7.038 2.514 -12.565 1.00 97.00 83 SER A O 1
ATOM 652 N N . THR A 1 84 ? -9.057 1.535 -12.602 1.00 96.50 84 THR A N 1
ATOM 653 C CA . THR A 1 84 ? -9.439 2.011 -13.932 1.00 96.50 84 THR A CA 1
ATOM 654 C C . THR A 1 84 ? -10.875 2.502 -13.868 1.00 96.50 84 THR A C 1
ATOM 656 O O . THR A 1 84 ? -11.715 1.821 -13.278 1.00 96.50 84 THR A O 1
ATOM 659 N N . ASP A 1 85 ? -11.139 3.687 -14.413 1.00 94.19 85 ASP A N 1
ATOM 660 C CA . ASP A 1 85 ? -12.488 4.251 -14.449 1.00 94.19 85 ASP A CA 1
ATOM 661 C C . ASP A 1 85 ? -13.337 3.682 -15.602 1.00 94.19 85 ASP A C 1
ATOM 663 O O . ASP A 1 85 ? -12.908 2.821 -16.374 1.00 94.19 85 ASP A O 1
ATOM 667 N N . GLU A 1 86 ? -14.563 4.187 -15.726 1.00 93.81 86 GLU A N 1
ATOM 668 C CA . GLU A 1 86 ? -15.514 3.795 -16.772 1.00 93.81 86 GLU A CA 1
ATOM 669 C C . GLU A 1 86 ? -15.037 4.147 -18.196 1.00 93.81 86 GLU A C 1
ATOM 671 O O . GLU A 1 86 ? -15.482 3.526 -19.162 1.00 93.81 86 GLU A O 1
ATOM 676 N N . ASN A 1 87 ? -14.117 5.109 -18.338 1.00 95.00 87 ASN A N 1
ATOM 677 C CA . ASN A 1 87 ? -13.558 5.549 -19.617 1.00 95.00 87 ASN A CA 1
ATOM 678 C C . ASN A 1 87 ? -12.278 4.788 -20.003 1.00 95.00 87 ASN A C 1
ATOM 680 O O . ASN A 1 87 ? -11.754 4.983 -21.102 1.00 95.00 87 ASN A O 1
ATOM 684 N N . GLY A 1 88 ? -11.766 3.924 -19.121 1.00 94.25 88 GLY A N 1
ATOM 685 C CA . GLY A 1 88 ? -10.494 3.231 -19.306 1.00 94.25 88 GLY A CA 1
ATOM 686 C C . GLY A 1 88 ? -9.267 4.035 -18.859 1.00 94.25 88 GLY A C 1
ATOM 687 O O . GLY A 1 88 ? -8.142 3.618 -19.141 1.00 94.25 88 GLY A O 1
ATOM 688 N N . GLU A 1 89 ? -9.445 5.169 -18.175 1.00 97.06 89 GLU A N 1
ATOM 689 C CA . GLU A 1 89 ? -8.348 5.938 -17.589 1.00 97.06 89 GLU A CA 1
ATOM 690 C C . GLU A 1 89 ? -7.773 5.191 -16.382 1.00 97.06 89 GLU A C 1
ATOM 692 O O . GLU A 1 89 ? -8.496 4.745 -15.490 1.00 97.06 89 GLU A O 1
ATOM 697 N N . VAL A 1 90 ? -6.448 5.029 -16.365 1.00 97.12 90 VAL A N 1
ATOM 698 C CA . VAL A 1 90 ? -5.735 4.284 -15.324 1.00 97.12 90 VAL A CA 1
ATOM 699 C C . VAL A 1 90 ? -5.183 5.246 -14.281 1.00 97.12 90 VAL A C 1
ATOM 701 O O . VAL A 1 90 ? -4.322 6.073 -14.584 1.00 97.12 90 VAL A O 1
ATOM 704 N N . TYR A 1 91 ? -5.597 5.054 -13.032 1.00 97.81 91 TYR A N 1
ATOM 705 C CA . TYR A 1 91 ? -5.048 5.753 -11.876 1.00 97.81 91 TYR A CA 1
ATOM 706 C C . TYR A 1 91 ? -4.088 4.834 -11.135 1.00 97.81 91 TYR A C 1
ATOM 708 O O . TYR A 1 91 ? -4.405 3.678 -10.854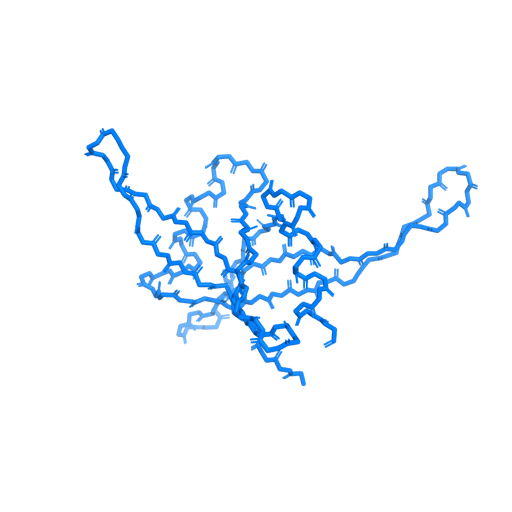 1.00 97.81 91 TYR A O 1
ATOM 716 N N . GLU A 1 92 ? -2.903 5.343 -10.802 1.00 97.56 92 GLU A N 1
ATOM 717 C CA . GLU A 1 92 ? -1.865 4.551 -10.152 1.00 97.56 92 GLU A CA 1
ATOM 718 C C . GLU A 1 92 ? -1.135 5.336 -9.058 1.00 97.56 92 GLU A C 1
ATOM 720 O O . GLU A 1 92 ? -0.728 6.482 -9.246 1.00 97.56 92 GLU A O 1
ATOM 725 N N . CYS A 1 93 ? -0.911 4.687 -7.913 1.00 98.12 93 CYS A N 1
ATOM 726 C CA . CYS A 1 93 ? -0.107 5.218 -6.819 1.00 98.12 93 CYS A CA 1
ATOM 727 C C . CYS A 1 93 ? 0.984 4.221 -6.428 1.00 98.12 93 CYS A C 1
ATOM 729 O O . CYS A 1 93 ? 0.694 3.070 -6.101 1.00 98.12 9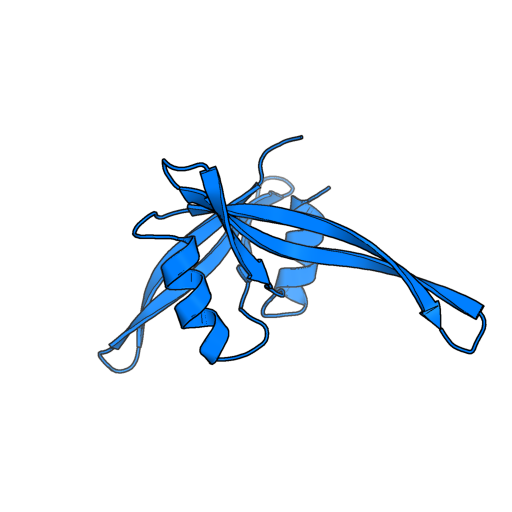3 CYS A O 1
ATOM 731 N N . LYS A 1 94 ? 2.249 4.652 -6.416 1.00 98.06 94 LYS A N 1
ATOM 732 C CA . LYS A 1 94 ? 3.345 3.830 -5.882 1.00 98.06 94 LYS A CA 1
ATOM 733 C C . LYS A 1 94 ? 3.176 3.647 -4.379 1.00 98.06 94 LYS A C 1
ATOM 735 O O . LYS A 1 94 ? 2.830 4.587 -3.672 1.00 98.06 94 LYS A O 1
ATOM 740 N N . ILE A 1 95 ? 3.509 2.460 -3.886 1.00 98.06 95 ILE A N 1
ATOM 741 C CA . ILE A 1 95 ? 3.476 2.128 -2.461 1.00 98.06 95 ILE A CA 1
ATOM 742 C C . ILE A 1 95 ? 4.725 1.357 -2.037 1.00 98.06 95 ILE A C 1
ATOM 744 O O . ILE A 1 95 ? 5.455 0.782 -2.845 1.00 98.06 95 ILE A O 1
ATOM 748 N N . LYS A 1 96 ? 4.968 1.330 -0.730 1.00 97.19 96 LYS A N 1
ATOM 749 C CA . LYS A 1 96 ? 6.000 0.520 -0.085 1.00 97.19 96 LYS A CA 1
ATOM 750 C C . LYS A 1 96 ? 5.442 -0.123 1.186 1.00 97.19 96 LYS A C 1
ATOM 752 O O . LYS A 1 96 ? 4.556 0.457 1.815 1.00 97.19 96 LYS A O 1
ATOM 757 N N . PRO A 1 97 ? 5.964 -1.286 1.608 1.00 97.31 97 PRO A N 1
ATOM 758 C CA . PRO A 1 97 ? 5.650 -1.823 2.925 1.00 97.31 97 PRO A CA 1
ATOM 759 C C . PRO A 1 97 ? 5.995 -0.808 4.020 1.00 97.31 97 PRO A C 1
ATOM 761 O O . PRO A 1 97 ? 7.056 -0.180 3.964 1.00 97.31 97 PRO A O 1
ATOM 764 N N . PHE A 1 98 ? 5.117 -0.648 5.010 1.00 97.44 98 PHE A N 1
ATOM 765 C CA . PHE A 1 98 ? 5.318 0.324 6.087 1.00 97.44 98 PHE A CA 1
ATOM 766 C C . PHE A 1 98 ? 6.505 -0.051 6.981 1.00 97.44 98 PHE A C 1
ATOM 768 O O . PHE A 1 98 ? 7.315 0.802 7.347 1.00 97.44 98 PHE A O 1
ATOM 775 N N . ARG A 1 99 ? 6.629 -1.340 7.312 1.00 97.31 99 ARG A N 1
ATOM 776 C CA . ARG A 1 99 ? 7.710 -1.895 8.135 1.00 97.31 99 ARG A CA 1
ATOM 777 C C . ARG A 1 99 ? 8.399 -3.057 7.429 1.00 97.31 99 ARG A C 1
ATOM 779 O O . ARG A 1 99 ? 7.883 -3.660 6.489 1.00 97.31 99 ARG A O 1
ATOM 786 N N . ASN A 1 100 ? 9.563 -3.448 7.946 1.00 96.75 100 ASN A N 1
ATOM 787 C CA . ASN A 1 100 ? 10.281 -4.619 7.439 1.00 96.75 100 ASN A CA 1
ATOM 788 C C . ASN A 1 100 ? 9.503 -5.937 7.653 1.00 96.75 100 ASN A C 1
ATOM 790 O O . ASN A 1 100 ? 9.595 -6.861 6.843 1.00 96.75 100 ASN A O 1
ATOM 794 N N . SER A 1 101 ? 8.693 -6.020 8.715 1.00 96.81 101 SER A N 1
ATOM 795 C CA . SER A 1 101 ? 7.760 -7.133 8.921 1.00 96.81 101 SER A CA 1
ATOM 796 C C . SER A 1 101 ? 6.681 -7.166 7.840 1.00 96.81 101 SER A C 1
ATOM 798 O O . SER A 1 101 ? 6.430 -8.232 7.289 1.00 96.81 101 SER A O 1
ATOM 800 N N . ASP A 1 102 ? 6.112 -6.012 7.471 1.00 97.56 102 ASP A N 1
ATOM 801 C CA . ASP A 1 102 ? 5.122 -5.919 6.391 1.00 97.56 102 ASP A CA 1
ATOM 802 C C . ASP A 1 102 ? 5.732 -6.353 5.060 1.00 97.56 102 ASP A C 1
ATOM 804 O O . ASP A 1 102 ? 5.111 -7.107 4.322 1.00 97.56 102 ASP A O 1
ATOM 808 N N . LYS A 1 103 ? 6.988 -5.972 4.785 1.00 95.44 103 LYS A N 1
ATOM 809 C CA . LYS A 1 103 ? 7.727 -6.448 3.603 1.00 95.44 103 LYS A CA 1
ATOM 810 C C . LYS A 1 103 ? 7.847 -7.970 3.593 1.00 95.44 103 LYS A C 1
ATOM 812 O O . LYS A 1 103 ? 7.673 -8.602 2.556 1.00 95.44 103 LYS A O 1
ATOM 817 N N . THR A 1 104 ? 8.146 -8.558 4.746 1.00 95.88 104 THR A N 1
ATOM 818 C CA . THR A 1 104 ? 8.286 -10.010 4.888 1.00 95.88 104 THR A CA 1
ATOM 819 C C . THR A 1 104 ? 6.948 -10.721 4.685 1.00 95.88 104 THR A C 1
ATOM 821 O O . THR A 1 104 ? 6.900 -11.700 3.948 1.00 95.88 104 THR A O 1
ATOM 824 N N . ILE A 1 105 ? 5.864 -10.212 5.281 1.00 96.06 105 ILE A N 1
ATOM 825 C CA . ILE A 1 105 ? 4.504 -10.747 5.116 1.00 96.06 105 ILE A CA 1
ATOM 826 C C . ILE A 1 105 ? 4.047 -10.601 3.664 1.00 96.06 105 ILE A C 1
ATOM 828 O O . ILE A 1 105 ? 3.568 -11.568 3.083 1.00 96.06 105 ILE A O 1
ATOM 832 N N . LEU A 1 106 ? 4.257 -9.438 3.044 1.00 95.06 106 LEU A N 1
ATOM 833 C CA . LEU A 1 106 ? 3.920 -9.202 1.642 1.00 95.06 106 LEU A CA 1
ATOM 834 C C . LEU A 1 106 ? 4.651 -10.197 0.732 1.00 95.06 106 LEU A C 1
ATOM 836 O O . LEU A 1 106 ? 4.023 -10.862 -0.079 1.00 95.06 106 LEU A O 1
ATOM 840 N N . ASN A 1 107 ? 5.951 -10.405 0.943 1.00 92.94 107 ASN A N 1
ATOM 841 C CA . ASN A 1 107 ? 6.713 -11.417 0.210 1.00 92.94 107 ASN A CA 1
ATOM 842 C C . ASN A 1 107 ? 6.235 -12.857 0.464 1.00 92.94 107 ASN A C 1
ATOM 844 O O . ASN A 1 107 ? 6.554 -13.734 -0.329 1.00 92.94 107 ASN A O 1
ATOM 848 N N . MET A 1 108 ? 5.548 -13.142 1.574 1.00 94.12 108 MET A N 1
ATOM 849 C CA . MET A 1 108 ? 4.912 -14.446 1.801 1.00 94.12 108 MET A CA 1
ATOM 850 C C . MET A 1 108 ? 3.565 -14.549 1.080 1.00 94.12 108 MET A C 1
ATOM 852 O O . MET A 1 108 ? 3.226 -15.635 0.623 1.00 94.12 108 MET A O 1
ATOM 856 N N . LEU A 1 109 ? 2.824 -13.441 0.982 1.00 93.25 109 LEU A N 1
ATOM 857 C CA . LEU A 1 109 ? 1.516 -13.357 0.327 1.00 93.25 109 LEU A CA 1
ATOM 858 C C . LEU A 1 109 ? 1.606 -13.370 -1.206 1.00 93.25 109 LEU A C 1
ATOM 860 O O . LEU A 1 109 ? 0.694 -13.867 -1.852 1.00 93.25 109 LEU A O 1
ATOM 864 N N . LEU A 1 110 ? 2.688 -12.834 -1.778 1.00 89.62 110 LEU A N 1
ATOM 865 C CA . LEU A 1 110 ? 2.891 -12.712 -3.230 1.00 89.62 110 LEU A CA 1
ATOM 866 C C . LEU A 1 110 ? 3.648 -13.894 -3.868 1.00 89.62 110 LEU A C 1
ATOM 868 O O . LEU A 1 110 ? 4.141 -13.764 -4.987 1.00 89.62 110 LEU A O 1
ATOM 872 N N . ARG A 1 111 ? 3.807 -15.007 -3.142 1.00 79.62 111 ARG A N 1
ATOM 873 C CA . ARG A 1 111 ? 4.492 -16.216 -3.631 1.00 79.62 111 ARG A CA 1
ATOM 874 C C . ARG A 1 111 ? 3.648 -17.043 -4.586 1.00 79.62 111 ARG A C 1
ATOM 876 O O . ARG A 1 111 ? 2.415 -17.091 -4.398 1.00 79.62 111 ARG A O 1
#

Radius of gyration: 15.34 Å; chains: 1; bounding box: 46×35×38 Å

Sequence (111 aa):
MNNVFVERETFETNGKSYFTYFVRGNVRGKDVKACVVPPDLGGYAVLDIVFNGEKSAELVSTPFEMKDDHNKVISGCTYSVRSTDENGEVYECKIKPFRNSDKTILNMLLR

pLDDT: mean 94.01, std 6.86, range [44.16, 98.12]

Secondary structure (DSSP, 8-state):
-PPPEEEEEEEEETTEEEEEEEEEEEETTEEEEEEEE-SSTTHHHHHHHHHTT-SEEEEEEEEEEEE-TTS-EEEEEEEEEEEE-TT-PEEEEEEEESSHHHHHHHHHHT-

Foldseek 3Di:
DPFWKKFWDWDDDPNDIDIWIWTWDDFPNDTDTFTKDAPDPVLSVLVCVFCVPPGIFTKDWAWDWDADPVRDIDIDTWIWTWDADPVRDIRITTMDGPDPVSVVVVVSVVD